Protein AF-A0A920NCC1-F1 (afdb_monomer_lite)

Structure (mmCIF, N/CA/C/O backbone):
data_AF-A0A920NCC1-F1
#
_entry.id   AF-A0A920NCC1-F1
#
loop_
_atom_site.group_PDB
_atom_site.id
_atom_site.type_symbol
_atom_site.label_atom_id
_atom_site.label_alt_id
_atom_site.label_comp_id
_atom_site.label_asym_id
_atom_site.label_entity_id
_atom_site.label_seq_id
_atom_site.pdbx_PDB_ins_code
_atom_site.Cartn_x
_atom_site.Cartn_y
_atom_site.Cartn_z
_atom_site.occupancy
_atom_site.B_iso_or_equiv
_atom_site.auth_seq_id
_atom_site.auth_comp_id
_atom_site.auth_asym_id
_atom_site.auth_atom_id
_atom_site.pdbx_PDB_model_num
ATOM 1 N N . MET A 1 1 ? 27.994 -31.596 35.059 1.00 43.00 1 MET A N 1
ATOM 2 C CA . MET A 1 1 ? 27.622 -32.111 33.730 1.00 43.00 1 MET A CA 1
ATOM 3 C C . MET A 1 1 ? 26.115 -32.031 33.644 1.00 43.00 1 MET A C 1
ATOM 5 O O . MET A 1 1 ? 25.482 -32.644 34.489 1.00 43.00 1 MET A O 1
ATOM 9 N N . GLU A 1 2 ? 25.645 -31.226 32.681 1.00 45.50 2 GLU A N 1
ATOM 10 C CA . GLU A 1 2 ? 24.325 -31.260 32.017 1.00 45.50 2 GLU A CA 1
ATOM 11 C C . GLU A 1 2 ? 23.087 -30.959 32.897 1.00 45.50 2 GLU A C 1
ATOM 13 O O . GLU A 1 2 ? 22.853 -31.621 33.894 1.00 45.50 2 GLU A O 1
ATOM 18 N N . ASN A 1 3 ? 22.204 -30.003 32.597 1.00 35.53 3 ASN A N 1
ATOM 19 C CA . ASN A 1 3 ? 22.125 -29.013 31.523 1.00 35.53 3 ASN A CA 1
ATOM 20 C C . ASN A 1 3 ? 21.075 -27.960 31.943 1.00 35.53 3 ASN A C 1
ATOM 22 O O . ASN A 1 3 ? 20.023 -28.323 32.467 1.00 35.53 3 ASN A O 1
ATOM 26 N N . GLU A 1 4 ? 21.339 -26.679 31.692 1.00 48.59 4 GLU A N 1
ATOM 27 C CA . GLU A 1 4 ? 20.303 -25.640 31.641 1.00 48.59 4 GLU A CA 1
ATOM 28 C C . GLU A 1 4 ? 19.328 -25.967 30.500 1.00 48.59 4 GLU A C 1
ATOM 30 O O . GLU A 1 4 ? 19.788 -26.287 29.408 1.00 48.59 4 GLU A O 1
ATOM 35 N N . MET A 1 5 ? 18.011 -25.874 30.718 1.00 37.88 5 MET A N 1
ATOM 36 C CA . MET A 1 5 ? 17.038 -25.481 29.687 1.00 37.88 5 MET A CA 1
ATOM 37 C C . MET A 1 5 ? 15.661 -25.202 30.312 1.00 37.88 5 MET A C 1
ATOM 39 O O . MET A 1 5 ? 15.114 -25.989 31.074 1.00 37.88 5 MET A O 1
ATOM 43 N N . THR A 1 6 ? 15.147 -24.024 29.982 1.00 45.84 6 THR A N 1
ATOM 44 C CA . THR A 1 6 ? 13.938 -23.338 30.447 1.00 45.84 6 THR A CA 1
ATOM 45 C C . THR A 1 6 ? 12.628 -23.996 29.996 1.00 45.84 6 THR A C 1
ATOM 47 O O . THR A 1 6 ? 12.414 -24.183 28.799 1.00 45.84 6 THR A O 1
ATOM 50 N N . GLU A 1 7 ? 11.706 -24.245 30.930 1.00 49.28 7 GLU A N 1
ATOM 51 C CA . GLU A 1 7 ? 10.318 -24.651 30.650 1.00 49.28 7 GLU A CA 1
ATOM 52 C C . GLU A 1 7 ? 9.438 -23.431 30.298 1.00 49.28 7 GLU A C 1
ATOM 54 O O . GLU A 1 7 ? 8.617 -22.985 31.094 1.00 49.28 7 GLU A O 1
ATOM 59 N N . ASP A 1 8 ? 9.611 -22.888 29.087 1.00 46.22 8 ASP A N 1
ATOM 60 C CA . ASP A 1 8 ? 8.705 -21.888 28.476 1.00 46.22 8 ASP A CA 1
ATOM 61 C C . ASP A 1 8 ? 8.069 -22.405 27.167 1.00 46.22 8 ASP A C 1
ATOM 63 O O . ASP A 1 8 ? 7.816 -21.675 26.212 1.00 46.22 8 ASP A O 1
ATOM 67 N N . ALA A 1 9 ? 7.824 -23.713 27.081 1.00 53.03 9 ALA A N 1
ATOM 68 C CA . ALA A 1 9 ? 7.317 -24.348 25.869 1.00 53.03 9 ALA A CA 1
ATOM 69 C C . ALA A 1 9 ? 6.141 -25.276 26.181 1.00 53.03 9 ALA A C 1
ATOM 71 O O . ALA A 1 9 ? 6.362 -26.440 26.486 1.00 53.03 9 ALA A O 1
ATOM 72 N N . LEU A 1 10 ? 4.908 -24.747 26.110 1.00 53.25 10 LEU A N 1
ATOM 73 C CA . LEU A 1 10 ? 3.787 -25.308 25.322 1.00 53.25 10 LEU A CA 1
ATOM 74 C C . LEU A 1 10 ? 2.471 -24.517 25.519 1.00 53.25 10 LEU A C 1
ATOM 76 O O . LEU A 1 10 ? 1.420 -25.084 25.816 1.00 53.25 10 LEU A O 1
ATOM 80 N N . ARG A 1 11 ? 2.476 -23.194 25.321 1.00 48.16 11 ARG A N 1
ATOM 81 C CA . ARG A 1 11 ? 1.236 -22.531 24.882 1.00 48.16 11 ARG A CA 1
ATOM 82 C C . ARG A 1 11 ? 1.240 -22.558 23.360 1.00 48.16 11 ARG A C 1
ATOM 84 O O . ARG A 1 11 ? 2.287 -22.264 22.784 1.00 48.16 11 ARG A O 1
ATOM 91 N N . PRO A 1 12 ? 0.134 -22.920 22.688 1.00 43.47 12 PRO A N 1
ATOM 92 C CA . PRO A 1 12 ? 0.074 -22.764 21.249 1.00 43.47 12 PRO A CA 1
ATOM 93 C C . PRO A 1 12 ? 0.279 -21.275 20.980 1.00 43.47 12 PRO A C 1
ATOM 95 O O . PRO A 1 12 ? -0.563 -20.452 21.346 1.00 43.47 12 PRO A O 1
ATOM 98 N N . VAL A 1 13 ? 1.425 -20.915 20.403 1.00 51.81 13 VAL A N 1
ATOM 99 C CA . VAL A 1 13 ? 1.586 -19.603 19.789 1.00 51.81 13 VAL A CA 1
ATOM 100 C C . VAL A 1 13 ? 0.641 -19.658 18.604 1.00 51.81 13 VAL A C 1
ATOM 102 O O . VAL A 1 13 ? 0.967 -20.213 17.558 1.00 51.81 13 VAL A O 1
ATOM 105 N N . VAL A 1 14 ? -0.593 -19.206 18.821 1.00 48.59 14 VAL A N 1
ATOM 106 C CA . VAL A 1 14 ? -1.557 -19.000 17.750 1.00 48.59 14 VAL A CA 1
ATOM 107 C C . VAL A 1 14 ? -0.845 -18.076 16.772 1.00 48.59 14 VAL A C 1
ATOM 109 O O . VAL A 1 14 ? -0.570 -16.924 17.097 1.00 48.59 14 VAL A O 1
ATOM 112 N N . SER A 1 15 ? -0.432 -18.607 15.622 1.00 48.56 15 SER A N 1
ATOM 113 C CA . SER A 1 15 ? 0.226 -17.830 14.580 1.00 48.56 15 SER A CA 1
ATOM 114 C C . SER A 1 15 ? -0.810 -16.859 14.043 1.00 48.56 15 SER A C 1
ATOM 116 O O . SER A 1 15 ? -1.651 -17.243 13.235 1.00 48.56 15 SER A O 1
ATOM 118 N N . VAL A 1 16 ? -0.813 -15.634 14.556 1.00 45.47 16 VAL A N 1
ATOM 119 C CA . VAL A 1 16 ? -1.769 -14.618 14.138 1.00 45.47 16 VAL A CA 1
ATOM 120 C C . VAL A 1 16 ? -1.364 -14.146 12.736 1.00 45.47 16 VAL A C 1
ATOM 122 O O . VAL A 1 16 ? -0.311 -13.520 12.613 1.00 45.47 16 VAL A O 1
ATOM 125 N N . PRO A 1 17 ? -2.145 -14.380 11.665 1.00 51.38 17 PRO A N 1
ATOM 126 C CA . PRO A 1 17 ? -1.880 -13.787 10.363 1.00 51.38 17 PRO A CA 1
ATOM 127 C C . PRO A 1 17 ? -2.605 -12.431 10.241 1.00 51.38 17 PRO A C 1
ATOM 129 O O . PRO A 1 17 ? -3.175 -12.129 9.201 1.00 51.38 17 PRO A O 1
ATOM 132 N N . ASP A 1 18 ? -2.617 -11.615 11.305 1.00 56.28 18 ASP A N 1
ATOM 133 C CA . ASP A 1 18 ? -3.430 -10.382 11.376 1.00 56.28 18 ASP A CA 1
ATOM 134 C C . ASP A 1 18 ? -2.639 -9.083 11.189 1.00 56.28 18 ASP A C 1
ATOM 136 O O . ASP A 1 18 ? -3.225 -7.997 11.177 1.00 56.28 18 ASP A O 1
ATOM 140 N N . SER A 1 19 ? -1.311 -9.149 11.097 1.00 69.38 19 SER A N 1
ATOM 141 C CA . SER A 1 19 ? -0.473 -7.951 11.118 1.00 69.38 19 SER A CA 1
ATOM 142 C C . SER A 1 19 ? 0.271 -7.769 9.801 1.00 69.38 19 SER A C 1
ATOM 144 O O . SER A 1 19 ? 1.200 -8.517 9.497 1.00 69.38 19 SER A O 1
ATOM 146 N N . ILE A 1 20 ? -0.100 -6.737 9.039 1.00 84.94 20 ILE A N 1
ATOM 147 C CA . ILE A 1 20 ? 0.710 -6.254 7.913 1.00 84.94 20 ILE A CA 1
ATOM 148 C C . ILE A 1 20 ? 2.073 -5.755 8.419 1.00 84.94 20 ILE A C 1
ATOM 150 O O . ILE A 1 20 ? 2.254 -5.531 9.620 1.00 84.94 20 ILE A O 1
ATOM 154 N N . ARG A 1 21 ? 3.040 -5.544 7.518 1.00 83.56 21 ARG A N 1
ATOM 155 C CA . ARG A 1 21 ? 4.364 -5.007 7.880 1.00 83.56 21 ARG A CA 1
ATOM 156 C C . ARG A 1 21 ? 4.250 -3.760 8.771 1.00 83.56 21 ARG A C 1
ATOM 158 O O . ARG A 1 21 ? 3.384 -2.914 8.553 1.00 83.56 21 ARG A O 1
ATOM 165 N N . VAL A 1 22 ? 5.151 -3.622 9.745 1.00 84.00 22 VAL A N 1
ATOM 166 C CA . VAL A 1 22 ? 5.114 -2.542 10.753 1.00 84.00 22 VAL A CA 1
ATOM 167 C C . VAL A 1 22 ? 5.095 -1.145 10.120 1.00 84.00 22 VAL A C 1
ATOM 169 O O . VAL A 1 22 ? 4.370 -0.274 10.596 1.00 84.00 22 VAL A O 1
ATOM 172 N N . ASP A 1 23 ? 5.819 -0.932 9.016 1.00 80.25 23 ASP A N 1
ATOM 173 C CA . ASP A 1 23 ? 5.796 0.343 8.288 1.00 80.25 23 ASP A CA 1
ATOM 174 C C . ASP A 1 23 ? 4.397 0.682 7.755 1.00 80.25 23 ASP A C 1
ATOM 176 O O . ASP A 1 23 ? 3.950 1.823 7.861 1.00 80.25 23 ASP A O 1
ATOM 180 N N . LEU A 1 24 ? 3.666 -0.319 7.262 1.00 84.38 24 LEU A N 1
ATOM 181 C CA . LEU A 1 24 ? 2.295 -0.146 6.788 1.00 84.38 24 LEU A CA 1
ATOM 182 C C . LEU A 1 24 ? 1.308 0.085 7.941 1.00 84.38 24 LEU A C 1
ATOM 184 O O . LEU A 1 24 ? 0.358 0.846 7.782 1.00 84.38 24 LEU A O 1
ATOM 188 N N . GLN A 1 25 ? 1.539 -0.510 9.116 1.00 84.94 25 GLN A N 1
ATOM 189 C CA . GLN A 1 25 ? 0.709 -0.246 10.299 1.00 84.94 25 GLN A CA 1
ATOM 190 C C . GLN A 1 25 ? 0.842 1.200 10.782 1.00 84.94 25 GLN A C 1
ATOM 192 O O . GLN A 1 25 ? -0.163 1.831 11.117 1.00 84.94 25 GLN A O 1
ATOM 197 N N . LEU A 1 26 ? 2.068 1.735 10.794 1.00 83.38 26 LEU A N 1
ATOM 198 C CA . LEU A 1 26 ? 2.315 3.134 11.139 1.00 83.38 26 LEU A CA 1
ATOM 199 C C . LEU A 1 26 ? 1.575 4.055 10.173 1.00 83.38 26 LEU A C 1
ATOM 201 O O . LEU A 1 26 ? 0.834 4.926 10.617 1.00 83.38 26 LEU A O 1
ATOM 205 N N . ILE A 1 27 ? 1.678 3.800 8.870 1.00 83.50 27 ILE A N 1
ATOM 206 C CA . ILE A 1 27 ? 0.925 4.544 7.859 1.00 83.50 27 ILE A CA 1
ATOM 207 C C . ILE A 1 27 ? -0.586 4.445 8.117 1.00 83.50 27 ILE A C 1
ATOM 209 O O . ILE A 1 27 ? -1.270 5.463 8.172 1.00 83.50 27 ILE A O 1
ATOM 213 N N . ALA A 1 28 ? -1.106 3.243 8.368 1.00 86.12 28 ALA A N 1
ATOM 214 C CA . ALA A 1 28 ? -2.522 3.032 8.653 1.00 86.12 28 ALA A CA 1
ATOM 215 C C . ALA A 1 28 ? -3.011 3.714 9.945 1.00 86.12 28 ALA A C 1
ATOM 217 O O . ALA A 1 28 ? -4.207 3.973 10.088 1.00 86.12 28 ALA A O 1
ATOM 218 N N . SER A 1 29 ? -2.126 4.004 10.905 1.00 84.50 29 SER A N 1
ATOM 219 C CA . SER A 1 29 ? -2.470 4.800 12.093 1.00 84.50 29 SER A CA 1
ATOM 220 C C . SER A 1 29 ? -2.604 6.297 11.811 1.00 84.50 29 SER A C 1
A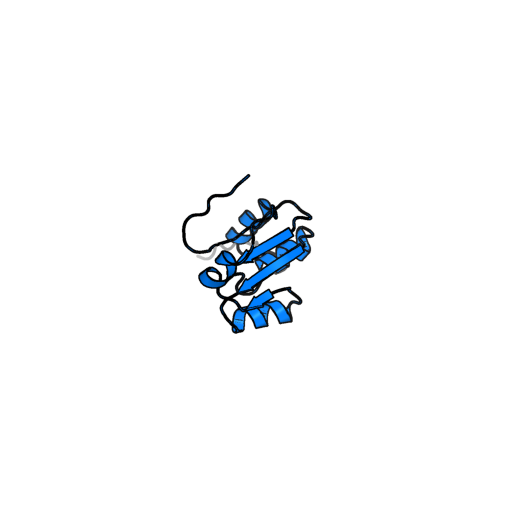TOM 222 O O . SER A 1 29 ? -3.291 6.988 12.557 1.00 84.50 29 SER A O 1
ATOM 224 N N . LEU A 1 30 ? -2.000 6.790 10.726 1.00 84.75 30 LEU A N 1
ATOM 225 C CA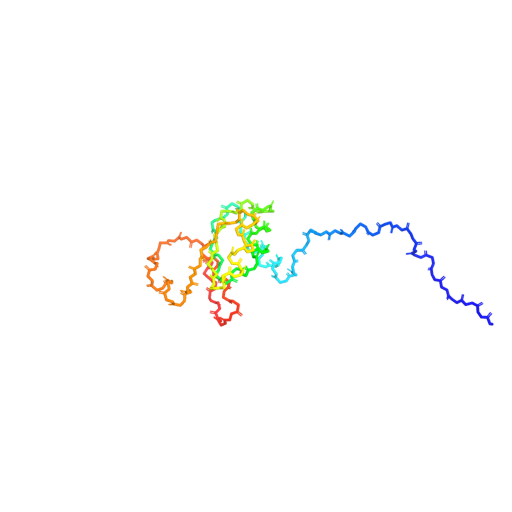 . LEU A 1 30 ? -2.108 8.190 10.308 1.00 84.75 30 LEU A CA 1
ATOM 226 C C . LEU A 1 30 ? -3.403 8.463 9.529 1.00 84.75 30 LEU A C 1
ATOM 228 O O . LEU A 1 30 ? -3.783 9.618 9.338 1.00 84.75 30 LEU A O 1
ATOM 232 N N . ILE A 1 31 ? -4.088 7.411 9.078 1.00 82.12 31 ILE A N 1
ATOM 233 C CA . ILE A 1 31 ? -5.316 7.510 8.290 1.00 82.12 31 ILE A CA 1
ATOM 234 C C . ILE A 1 31 ? -6.521 7.514 9.223 1.00 82.12 31 ILE A C 1
ATOM 236 O O . ILE A 1 31 ? -6.733 6.586 10.008 1.00 82.12 31 ILE A O 1
ATOM 240 N N . ARG A 1 32 ? -7.344 8.560 9.105 1.00 82.25 32 ARG A N 1
ATOM 241 C CA . ARG A 1 32 ? -8.612 8.655 9.832 1.00 82.25 32 ARG A CA 1
ATOM 242 C C . ARG A 1 32 ? -9.574 7.561 9.350 1.00 82.25 32 ARG A C 1
ATOM 244 O O . ARG A 1 32 ? -9.715 7.399 8.135 1.00 82.25 32 ARG A O 1
ATOM 251 N N . PRO A 1 33 ? -10.267 6.847 10.251 1.00 87.31 33 PRO A N 1
ATOM 252 C CA . PRO A 1 33 ? -11.325 5.925 9.851 1.00 87.31 33 PRO A CA 1
ATOM 253 C C . PRO A 1 33 ? -12.393 6.604 8.979 1.00 87.31 33 PRO A C 1
ATOM 255 O O . PRO A 1 33 ? -12.625 7.805 9.134 1.00 87.31 33 PRO A O 1
ATOM 258 N N . GLY A 1 34 ? -13.018 5.866 8.058 1.00 85.06 34 GLY A N 1
ATOM 259 C CA . GLY A 1 34 ? -14.025 6.416 7.138 1.00 85.06 34 GLY A CA 1
ATOM 260 C C . GLY A 1 34 ? -13.461 7.309 6.024 1.00 85.06 34 GLY A C 1
ATOM 261 O O . GLY A 1 34 ? -14.220 7.923 5.272 1.00 85.06 34 GLY A O 1
ATOM 262 N N . SER A 1 35 ? -12.134 7.448 5.926 1.00 84.81 35 SER A N 1
ATOM 263 C CA . SER A 1 35 ? -11.511 8.261 4.876 1.00 84.81 35 SER A CA 1
ATOM 264 C C . SER A 1 35 ? -11.636 7.597 3.507 1.00 84.81 35 SER A C 1
ATOM 266 O O . SER A 1 35 ? -11.700 6.376 3.391 1.00 84.81 35 SER A O 1
ATOM 268 N N . ARG A 1 36 ? -11.582 8.418 2.456 1.00 83.94 36 ARG A N 1
ATOM 269 C CA . ARG A 1 36 ? -11.338 7.958 1.085 1.00 83.94 36 ARG A CA 1
ATOM 270 C C . ARG A 1 36 ? -9.841 8.000 0.817 1.00 83.94 36 ARG A C 1
ATOM 272 O O . ARG A 1 36 ? -9.228 9.015 1.131 1.00 83.94 36 ARG A O 1
ATOM 279 N N . VAL A 1 37 ? -9.264 6.935 0.265 1.00 84.88 37 VAL A N 1
ATOM 280 C CA . VAL A 1 37 ? -7.811 6.804 0.054 1.00 84.88 37 VAL A CA 1
ATOM 281 C C . VAL A 1 37 ? -7.523 6.319 -1.366 1.00 84.88 37 VAL A C 1
ATOM 283 O O . VAL A 1 37 ? -8.161 5.382 -1.836 1.00 84.88 37 VAL A O 1
ATOM 286 N N . LEU A 1 38 ? -6.535 6.927 -2.032 1.00 86.94 38 LEU A N 1
ATOM 287 C CA . LEU A 1 38 ? -5.893 6.361 -3.221 1.00 86.94 38 LEU A CA 1
ATOM 288 C C . LEU A 1 38 ? -4.466 5.948 -2.857 1.00 86.94 38 LEU A C 1
ATOM 290 O O . LEU A 1 38 ? -3.671 6.820 -2.524 1.00 86.94 38 LEU A O 1
ATOM 294 N N . ASP A 1 39 ? -4.154 4.659 -2.953 1.00 87.75 39 ASP A N 1
ATOM 295 C CA . ASP A 1 39 ? -2.817 4.101 -2.741 1.00 87.75 39 ASP A CA 1
ATOM 296 C C . ASP A 1 39 ? -2.114 3.880 -4.089 1.00 87.75 39 ASP A C 1
ATOM 298 O O . ASP A 1 39 ? -2.565 3.093 -4.924 1.00 87.75 39 ASP A O 1
ATOM 302 N N . VAL A 1 40 ? -1.027 4.611 -4.322 1.00 88.44 40 VAL A N 1
ATOM 303 C CA . VAL A 1 40 ? -0.268 4.585 -5.577 1.00 88.44 40 VAL A CA 1
ATOM 304 C C . VAL A 1 40 ? 0.960 3.704 -5.400 1.00 88.44 40 VAL A C 1
ATOM 306 O O . VAL A 1 40 ? 1.782 3.956 -4.523 1.00 88.44 40 VAL A O 1
ATOM 309 N N . GLY A 1 41 ? 1.096 2.690 -6.250 1.00 88.69 41 GLY A N 1
ATOM 310 C CA . GLY A 1 41 ? 2.042 1.601 -6.031 1.00 88.69 41 GLY A CA 1
ATOM 311 C C . GLY A 1 41 ? 1.570 0.678 -4.908 1.00 88.69 41 GLY A C 1
ATOM 312 O O . GLY A 1 41 ? 2.357 0.319 -4.029 1.00 88.69 41 GLY A O 1
ATOM 313 N N . CYS A 1 42 ? 0.279 0.323 -4.911 1.00 90.81 42 CYS A N 1
ATOM 314 C CA . CYS A 1 42 ? -0.336 -0.467 -3.841 1.00 90.81 42 CYS A CA 1
ATOM 315 C C . CYS A 1 42 ? 0.175 -1.920 -3.769 1.00 90.81 42 CYS A C 1
ATOM 317 O O . CYS A 1 42 ? -0.119 -2.632 -2.804 1.00 90.81 42 CYS A O 1
ATOM 319 N N . GLY A 1 43 ? 0.938 -2.379 -4.769 1.00 92.44 43 GLY A N 1
ATOM 320 C CA . GLY A 1 43 ? 1.575 -3.689 -4.784 1.00 92.44 43 GLY A CA 1
ATOM 321 C C . GLY A 1 43 ? 0.560 -4.828 -4.721 1.00 92.44 43 GLY A C 1
ATOM 322 O O . GLY A 1 43 ? -0.290 -4.973 -5.596 1.00 92.44 43 GLY A O 1
ATOM 323 N N . ASP A 1 44 ? 0.652 -5.657 -3.679 1.00 93.00 44 ASP A N 1
ATOM 324 C CA . ASP A 1 44 ? -0.262 -6.782 -3.453 1.00 93.00 44 ASP A CA 1
ATOM 325 C C . ASP A 1 44 ? -1.576 -6.392 -2.756 1.00 93.00 44 ASP A C 1
ATOM 327 O O . ASP A 1 44 ? -2.435 -7.253 -2.558 1.00 93.00 44 ASP A O 1
ATOM 331 N N . GLY A 1 45 ? -1.736 -5.118 -2.388 1.00 92.56 45 GLY A N 1
ATOM 332 C CA . GLY A 1 45 ? -2.934 -4.594 -1.744 1.00 92.56 45 GLY A CA 1
ATOM 333 C C . GLY A 1 45 ? -2.998 -4.811 -0.232 1.00 92.56 45 GLY A C 1
ATOM 334 O O . GLY A 1 45 ? -4.033 -4.513 0.362 1.00 92.56 45 GLY A O 1
ATOM 335 N N . SER A 1 46 ? -1.920 -5.270 0.420 1.00 92.25 46 SER A N 1
ATOM 336 C CA . SER A 1 46 ? -1.895 -5.530 1.870 1.00 92.25 46 SER A CA 1
ATOM 337 C C . SER A 1 46 ? -2.372 -4.338 2.707 1.00 92.25 46 SER A C 1
ATOM 339 O O . SER A 1 46 ? -3.147 -4.502 3.651 1.00 92.25 46 SER A O 1
ATOM 341 N N . LEU A 1 47 ? -1.931 -3.122 2.364 1.00 91.06 47 LEU A N 1
ATOM 342 C CA . LEU A 1 47 ? -2.358 -1.923 3.080 1.00 91.06 47 LEU A CA 1
ATOM 343 C C . LEU A 1 47 ? -3.832 -1.602 2.813 1.00 91.06 47 LEU A C 1
ATOM 345 O O . LEU A 1 47 ? -4.580 -1.400 3.765 1.00 91.06 47 LEU A O 1
ATOM 349 N N . LEU A 1 48 ? -4.259 -1.584 1.547 1.00 92.06 48 LEU A N 1
ATOM 350 C CA . LEU A 1 48 ? -5.654 -1.327 1.174 1.00 92.06 48 LEU A CA 1
ATOM 351 C C . LEU A 1 48 ? -6.611 -2.297 1.870 1.00 92.06 48 LEU A C 1
ATOM 353 O O . LEU A 1 48 ? -7.620 -1.869 2.428 1.00 92.06 48 LEU A O 1
ATOM 357 N N . ARG A 1 49 ? -6.257 -3.586 1.910 1.00 94.25 49 ARG A N 1
ATOM 358 C CA . ARG A 1 49 ? -7.024 -4.613 2.616 1.00 94.25 49 ARG A CA 1
ATOM 359 C C . ARG A 1 49 ? -7.144 -4.302 4.102 1.00 94.25 49 ARG A C 1
ATOM 361 O O . ARG A 1 49 ? -8.242 -4.313 4.648 1.00 94.25 49 ARG A O 1
ATOM 368 N N . TYR A 1 50 ? -6.025 -3.983 4.746 1.00 92.50 50 TYR A N 1
ATOM 369 C CA . TYR A 1 50 ? -6.016 -3.644 6.164 1.00 92.50 50 TYR A CA 1
ATOM 370 C C . TYR A 1 50 ? -6.848 -2.394 6.471 1.00 92.50 50 TYR A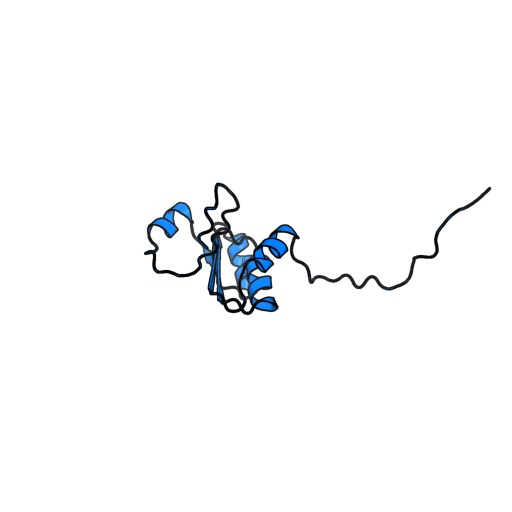 C 1
ATOM 372 O O . TYR A 1 50 ? -7.558 -2.358 7.473 1.00 92.50 50 TYR A O 1
ATOM 380 N N . LEU A 1 51 ? -6.780 -1.366 5.624 1.00 90.19 51 LEU A N 1
ATOM 381 C CA . LEU A 1 51 ? -7.557 -0.140 5.796 1.00 90.19 51 LEU A CA 1
ATOM 382 C C . LEU A 1 51 ? -9.057 -0.381 5.621 1.00 90.19 51 LEU A C 1
ATOM 384 O O . LEU A 1 51 ? -9.839 0.115 6.430 1.00 90.19 51 LEU A O 1
ATOM 388 N N . ALA A 1 52 ? -9.453 -1.178 4.631 1.00 91.94 52 ALA A N 1
ATOM 389 C CA . ALA A 1 52 ? -10.844 -1.582 4.466 1.00 91.94 52 ALA A CA 1
ATOM 390 C C . ALA A 1 52 ? -11.343 -2.340 5.711 1.00 91.94 52 ALA A C 1
ATOM 392 O O . ALA A 1 52 ? -12.326 -1.942 6.329 1.00 91.94 52 ALA A O 1
ATOM 393 N N . ASP A 1 53 ? -10.605 -3.365 6.148 1.00 92.75 53 ASP A N 1
ATOM 394 C CA . ASP A 1 53 ? -11.035 -4.251 7.235 1.00 92.75 53 ASP A CA 1
ATOM 395 C C . ASP A 1 53 ? -10.992 -3.589 8.626 1.00 92.75 53 ASP A C 1
ATOM 397 O O . ASP A 1 53 ? -11.795 -3.913 9.500 1.00 92.75 53 ASP A O 1
ATOM 401 N N . ARG A 1 54 ? -10.021 -2.698 8.883 1.00 92.19 54 ARG A N 1
ATOM 402 C CA . ARG A 1 54 ? -9.721 -2.181 10.238 1.00 92.19 54 ARG A CA 1
ATOM 403 C C . ARG A 1 54 ? -9.993 -0.693 10.421 1.00 92.19 54 ARG A C 1
ATOM 405 O O . ARG A 1 54 ? -9.842 -0.195 11.542 1.00 92.19 54 ARG A O 1
ATOM 412 N N . ARG A 1 55 ? -10.284 0.041 9.347 1.00 86.56 55 ARG A N 1
ATOM 413 C CA . ARG A 1 55 ? -10.478 1.500 9.376 1.00 86.56 55 ARG A CA 1
ATOM 414 C C . ARG A 1 55 ? -11.714 1.963 8.606 1.00 86.56 55 ARG A C 1
ATOM 416 O O . ARG A 1 55 ? -11.945 3.167 8.593 1.00 86.56 55 ARG A O 1
ATOM 423 N N . ASP A 1 56 ? -12.498 1.060 8.014 1.00 91.44 56 ASP A N 1
ATOM 424 C CA . ASP A 1 56 ? -13.691 1.416 7.229 1.00 91.44 56 ASP A CA 1
ATOM 425 C C . ASP A 1 56 ? -13.369 2.441 6.125 1.00 91.44 56 ASP A C 1
ATOM 427 O O . ASP A 1 56 ? -14.048 3.443 5.931 1.00 91.44 56 ASP A O 1
ATOM 431 N N . VAL A 1 57 ? -12.221 2.260 5.471 1.00 89.75 57 VAL A N 1
ATOM 432 C CA . VAL A 1 57 ? -11.734 3.173 4.431 1.00 89.75 57 VAL A CA 1
ATOM 433 C C . VAL A 1 57 ? -12.287 2.761 3.069 1.00 89.75 57 VAL A C 1
ATOM 435 O O . VAL A 1 57 ? -12.165 1.601 2.673 1.00 89.75 57 VAL A O 1
ATOM 438 N N . ASP A 1 58 ? -12.797 3.734 2.309 1.00 88.00 58 ASP A N 1
ATOM 439 C CA . ASP A 1 58 ? -13.054 3.590 0.869 1.00 88.00 58 ASP A CA 1
ATOM 440 C C . ASP A 1 58 ? -11.726 3.768 0.118 1.00 88.00 58 ASP A C 1
ATOM 442 O O . ASP A 1 58 ? -11.295 4.880 -0.208 1.00 88.00 58 ASP A O 1
ATOM 446 N N . GLY A 1 59 ? -11.019 2.649 -0.039 1.00 89.25 59 GLY A N 1
ATOM 447 C CA . GLY A 1 59 ? -9.682 2.583 -0.613 1.00 89.25 59 GLY A CA 1
ATOM 448 C C . GLY A 1 59 ? -9.689 2.165 -2.080 1.00 89.25 59 GLY A C 1
ATOM 449 O O . GLY A 1 59 ? -10.335 1.188 -2.463 1.00 89.25 59 GLY A O 1
ATOM 450 N N . ARG A 1 60 ? -8.900 2.865 -2.896 1.00 91.75 60 ARG A N 1
ATOM 451 C CA . ARG A 1 60 ? -8.596 2.495 -4.283 1.00 91.75 60 ARG A CA 1
ATOM 452 C C . ARG A 1 60 ? -7.094 2.401 -4.493 1.00 91.75 60 ARG A C 1
ATOM 454 O O . ARG A 1 60 ? -6.345 3.123 -3.842 1.00 91.75 60 ARG A O 1
ATOM 461 N N . GLY A 1 61 ? -6.660 1.541 -5.406 1.00 90.94 61 GLY A N 1
ATOM 462 C CA . GLY A 1 61 ? -5.252 1.386 -5.763 1.00 90.94 61 GLY A CA 1
ATOM 463 C C . GLY A 1 61 ? -4.955 1.737 -7.216 1.00 90.94 61 GLY A C 1
ATOM 464 O O . GLY A 1 61 ? -5.779 1.497 -8.103 1.00 90.94 61 GLY A O 1
ATOM 465 N N . LEU A 1 62 ? -3.753 2.256 -7.447 1.00 89.94 62 LEU A N 1
ATOM 466 C CA . LEU A 1 62 ? -3.120 2.342 -8.760 1.00 89.94 62 LEU A CA 1
ATOM 467 C C . LEU A 1 62 ? -1.835 1.520 -8.712 1.00 89.94 62 LEU A C 1
ATOM 469 O O . LEU A 1 62 ? -0.975 1.778 -7.872 1.00 89.94 62 LEU A O 1
ATOM 473 N N . GLU A 1 63 ? -1.702 0.533 -9.587 1.00 92.69 63 GLU A N 1
ATOM 474 C CA . GLU A 1 63 ? -0.535 -0.347 -9.619 1.00 92.69 63 GLU A CA 1
ATOM 475 C C . GLU A 1 63 ? -0.042 -0.522 -11.053 1.00 92.69 63 GLU A C 1
ATOM 477 O O . GLU A 1 63 ? -0.824 -0.776 -11.966 1.00 92.69 63 GLU A O 1
ATOM 482 N N . ILE A 1 64 ? 1.266 -0.405 -11.264 1.00 92.44 64 ILE A N 1
ATOM 483 C CA . ILE A 1 64 ? 1.857 -0.513 -12.601 1.00 92.44 64 ILE A CA 1
ATOM 484 C C . ILE A 1 64 ? 1.960 -1.977 -13.050 1.00 92.44 64 ILE A C 1
ATOM 486 O O . ILE A 1 64 ? 1.770 -2.304 -14.229 1.00 92.44 64 ILE A O 1
ATOM 490 N N . SER A 1 65 ? 2.228 -2.885 -12.105 1.00 95.19 65 SER A N 1
ATOM 491 C CA . SER A 1 65 ? 2.428 -4.303 -12.377 1.00 95.19 65 SER A CA 1
ATOM 492 C C . SER A 1 65 ? 1.108 -5.056 -12.535 1.00 95.19 65 SER A C 1
ATOM 494 O O . SER A 1 65 ? 0.207 -5.030 -11.695 1.00 95.19 65 SER A O 1
ATOM 496 N N . ARG A 1 66 ? 1.012 -5.836 -13.614 1.00 96.12 66 ARG A N 1
ATOM 497 C CA . ARG A 1 66 ? -0.154 -6.692 -13.868 1.00 96.12 66 ARG A CA 1
ATOM 498 C C . ARG A 1 66 ? -0.366 -7.727 -12.758 1.00 96.12 66 ARG A C 1
ATOM 500 O O . ARG A 1 66 ? -1.502 -8.043 -12.414 1.00 96.12 66 ARG A O 1
ATOM 507 N N . GLU A 1 67 ? 0.722 -8.258 -12.210 1.00 97.06 67 GLU A N 1
ATOM 508 C CA . GLU A 1 67 ? 0.705 -9.249 -11.129 1.00 97.06 67 GLU A CA 1
ATOM 509 C C . GLU A 1 67 ? 0.138 -8.661 -9.830 1.00 97.06 67 GLU A C 1
ATOM 511 O O . GLU A 1 67 ? -0.719 -9.289 -9.203 1.00 97.06 67 GLU A O 1
ATOM 516 N N . GLY A 1 68 ? 0.543 -7.438 -9.466 1.00 94.62 68 GLY A N 1
ATOM 517 C CA . GLY A 1 68 ? 0.006 -6.722 -8.307 1.00 94.62 68 GLY A CA 1
ATOM 518 C C . GLY A 1 68 ? -1.493 -6.458 -8.443 1.00 94.62 68 GLY A C 1
ATOM 519 O O . GLY A 1 68 ? -2.272 -6.816 -7.555 1.00 94.62 68 GLY A O 1
ATOM 520 N N . VAL A 1 69 ? -1.930 -5.974 -9.611 1.00 96.12 69 VAL A N 1
ATOM 521 C CA . VAL A 1 69 ? -3.359 -5.773 -9.918 1.00 96.12 69 VAL A CA 1
ATOM 522 C C . VAL A 1 69 ? -4.145 -7.079 -9.776 1.00 96.12 69 VAL A C 1
ATOM 524 O O . VAL A 1 69 ? -5.166 -7.118 -9.092 1.00 96.12 69 VAL A O 1
ATOM 527 N N . GLN A 1 70 ? -3.666 -8.183 -10.356 1.00 97.19 70 GLN A N 1
ATOM 528 C CA . GLN A 1 70 ? -4.323 -9.488 -10.219 1.00 97.19 70 GLN A CA 1
ATOM 529 C C . GLN A 1 70 ? -4.368 -9.981 -8.768 1.00 97.19 70 GLN A C 1
ATOM 531 O O . GLN A 1 70 ? -5.345 -10.614 -8.362 1.00 97.19 70 GLN A O 1
ATOM 536 N N . SER A 1 71 ? -3.327 -9.717 -7.975 1.00 96.00 71 SER A N 1
ATOM 537 C CA . SER A 1 71 ? -3.328 -10.021 -6.542 1.00 96.00 71 SER A CA 1
ATOM 538 C C . SER A 1 71 ? -4.432 -9.260 -5.809 1.00 96.00 71 SER A C 1
ATOM 540 O O . SER A 1 71 ? -5.197 -9.860 -5.053 1.00 96.00 71 SER A O 1
ATOM 542 N N . CYS A 1 72 ? -4.567 -7.966 -6.092 1.00 95.94 72 CYS A N 1
ATOM 543 C CA . CYS A 1 72 ? -5.566 -7.101 -5.479 1.00 95.94 72 CYS A CA 1
ATOM 544 C C . CYS A 1 72 ? -6.998 -7.500 -5.861 1.00 95.94 72 CYS A C 1
ATOM 546 O O . CYS A 1 72 ? -7.865 -7.634 -4.996 1.00 95.94 72 CYS A O 1
ATOM 548 N N . LEU A 1 73 ? -7.243 -7.762 -7.148 1.00 95.44 73 LEU A N 1
ATOM 549 C CA . LEU A 1 73 ? -8.564 -8.164 -7.639 1.00 95.44 73 LEU A CA 1
ATOM 550 C C . LEU A 1 73 ? -9.031 -9.486 -7.017 1.00 95.44 73 LEU A C 1
ATOM 552 O O . LEU A 1 73 ? -10.195 -9.611 -6.645 1.00 95.44 73 LEU A O 1
ATOM 556 N N . ARG A 1 74 ? -8.126 -10.458 -6.829 1.00 95.50 74 ARG A N 1
ATOM 557 C CA . ARG A 1 74 ? -8.445 -11.727 -6.142 1.00 95.50 74 ARG A CA 1
ATOM 558 C C . ARG A 1 74 ? -8.872 -11.535 -4.685 1.00 95.50 74 ARG A C 1
ATOM 560 O O . ARG A 1 74 ? -9.573 -12.386 -4.149 1.00 95.50 74 ARG A O 1
ATOM 567 N N . GLN A 1 75 ? -8.469 -10.432 -4.060 1.00 92.81 75 GLN A N 1
ATOM 568 C CA . GLN A 1 75 ? -8.850 -10.055 -2.697 1.00 92.81 75 GLN A CA 1
ATOM 569 C C . GLN A 1 75 ? -10.107 -9.167 -2.650 1.00 92.81 75 GLN A C 1
ATOM 571 O O . GLN A 1 75 ? -10.520 -8.755 -1.564 1.00 92.81 75 GLN A O 1
ATOM 576 N N . GLY A 1 76 ? -10.713 -8.869 -3.808 1.00 94.62 76 GLY A N 1
ATOM 577 C CA . GLY A 1 76 ? -11.883 -7.998 -3.934 1.00 94.62 76 GLY A CA 1
ATOM 578 C C . GLY A 1 76 ? -11.570 -6.504 -3.815 1.00 94.62 76 GLY A C 1
ATOM 579 O O . GLY A 1 76 ? -12.475 -5.717 -3.552 1.00 94.62 76 GLY A O 1
ATOM 580 N N . LEU A 1 77 ? -10.304 -6.106 -3.972 1.00 95.06 77 LEU A N 1
ATOM 581 C CA . LEU A 1 77 ? -9.881 -4.711 -3.859 1.00 95.06 77 LEU A CA 1
ATOM 582 C C . LEU A 1 77 ? -10.111 -3.947 -5.170 1.00 95.06 77 LEU A C 1
ATOM 584 O O . LEU A 1 77 ? -9.945 -4.491 -6.263 1.00 95.06 77 LEU A O 1
ATOM 588 N N . SER A 1 78 ? -10.446 -2.661 -5.053 1.00 94.31 78 SER A N 1
ATOM 589 C CA . SER A 1 78 ? -10.635 -1.757 -6.192 1.00 94.31 78 SER A CA 1
ATOM 590 C C . SER A 1 78 ? -9.289 -1.200 -6.656 1.00 94.31 78 SER A C 1
ATOM 592 O O . SER A 1 78 ? -8.789 -0.225 -6.097 1.00 94.31 78 SER A O 1
ATOM 594 N N . VAL A 1 79 ? -8.672 -1.844 -7.649 1.00 94.31 79 VAL A N 1
ATOM 595 C CA . VAL A 1 79 ? -7.346 -1.469 -8.164 1.00 94.31 79 VAL A CA 1
ATOM 596 C C . VAL A 1 79 ? -7.358 -1.394 -9.685 1.00 94.31 79 VAL A C 1
ATOM 598 O O . VAL A 1 79 ? -7.920 -2.264 -10.352 1.00 94.31 79 VAL A O 1
ATOM 601 N N . VAL A 1 80 ? -6.724 -0.355 -10.226 1.00 91.88 80 VAL A N 1
ATOM 602 C CA . VAL A 1 80 ? -6.558 -0.130 -11.667 1.00 91.88 80 VAL A CA 1
ATOM 603 C C . VAL A 1 80 ? -5.085 -0.273 -12.039 1.00 91.88 80 VAL A C 1
ATOM 605 O O . VAL A 1 80 ? -4.206 0.120 -11.272 1.00 91.88 80 VAL A O 1
ATOM 608 N N . GLN A 1 81 ? -4.823 -0.839 -13.221 1.00 93.62 81 GLN A N 1
ATOM 609 C CA . GLN A 1 81 ? -3.478 -0.842 -13.780 1.00 93.62 81 GLN A CA 1
ATOM 610 C C . GLN A 1 81 ? -3.168 0.521 -14.403 1.00 93.62 81 GLN A C 1
ATOM 612 O O . GLN A 1 81 ? -3.904 0.941 -15.295 1.00 93.62 81 GLN A O 1
ATOM 617 N N . GLY A 1 82 ? -2.088 1.174 -13.981 1.00 88.25 82 GLY A N 1
ATOM 618 C CA . GLY A 1 82 ? -1.694 2.459 -14.555 1.00 88.25 82 GLY A CA 1
ATOM 619 C C . GLY A 1 82 ? -0.333 2.954 -14.087 1.00 88.25 82 GLY A C 1
ATOM 620 O O . GLY A 1 82 ? 0.279 2.389 -13.178 1.00 88.25 82 GLY A O 1
ATOM 621 N N . ASP A 1 83 ? 0.139 3.990 -14.765 1.00 84.06 83 ASP A N 1
ATOM 622 C CA . ASP A 1 83 ? 1.419 4.646 -14.528 1.00 84.06 83 ASP A CA 1
ATOM 623 C C . ASP A 1 83 ? 1.121 5.962 -13.815 1.00 84.06 83 ASP A C 1
ATOM 625 O O . ASP A 1 83 ? 0.505 6.864 -14.375 1.00 84.06 83 ASP A O 1
ATOM 629 N N . ALA A 1 84 ? 1.518 6.060 -12.551 1.00 77.56 84 ALA A N 1
ATOM 630 C CA . ALA A 1 84 ? 1.185 7.203 -11.719 1.00 77.56 84 ALA A CA 1
ATOM 631 C C . ALA A 1 84 ? 1.754 8.513 -12.271 1.00 77.56 84 ALA A C 1
ATOM 633 O O . ALA A 1 84 ? 1.093 9.548 -12.199 1.00 77.56 84 ALA A O 1
ATOM 634 N N . GLU A 1 85 ? 2.959 8.475 -12.828 1.00 74.56 85 GLU A N 1
ATOM 635 C CA . GLU A 1 85 ? 3.645 9.618 -13.406 1.00 74.56 85 GLU A CA 1
ATOM 636 C C . GLU A 1 85 ? 2.911 10.152 -14.642 1.00 74.56 85 GLU A C 1
ATOM 638 O O . GLU A 1 85 ? 2.821 11.369 -14.822 1.00 74.56 85 GLU A O 1
ATOM 643 N N . ALA A 1 86 ? 2.345 9.265 -15.464 1.00 73.19 86 ALA A N 1
ATOM 644 C CA . ALA A 1 86 ? 1.525 9.649 -16.612 1.00 73.19 86 ALA A CA 1
ATOM 645 C C . ALA A 1 86 ? 0.085 10.029 -16.218 1.00 73.19 86 ALA A C 1
ATOM 647 O O . ALA A 1 86 ? -0.469 11.005 -16.730 1.00 73.19 86 ALA A O 1
ATOM 648 N N . ASP A 1 87 ? -0.513 9.279 -15.294 1.00 68.19 87 ASP A N 1
ATOM 649 C CA . ASP A 1 87 ? -1.943 9.325 -15.008 1.00 68.19 87 ASP A CA 1
ATOM 650 C C . ASP A 1 87 ? -2.297 10.430 -14.000 1.00 68.19 87 ASP A C 1
ATOM 652 O O . ASP A 1 87 ? -3.286 11.139 -14.192 1.00 68.19 87 ASP A O 1
ATOM 656 N N . LEU A 1 88 ? -1.486 10.663 -12.954 1.00 65.56 88 LEU A N 1
ATOM 657 C CA . LEU A 1 88 ? -1.776 11.680 -11.924 1.00 65.56 88 LEU A CA 1
ATOM 658 C C . LEU A 1 88 ? -1.687 13.116 -12.454 1.00 65.56 88 LEU A C 1
ATOM 660 O O . LEU A 1 88 ? -2.356 13.997 -11.916 1.00 65.56 88 LEU A O 1
ATOM 664 N N . GLY A 1 89 ? -0.914 13.362 -13.517 1.00 59.31 89 GLY A N 1
ATOM 665 C CA . GLY A 1 89 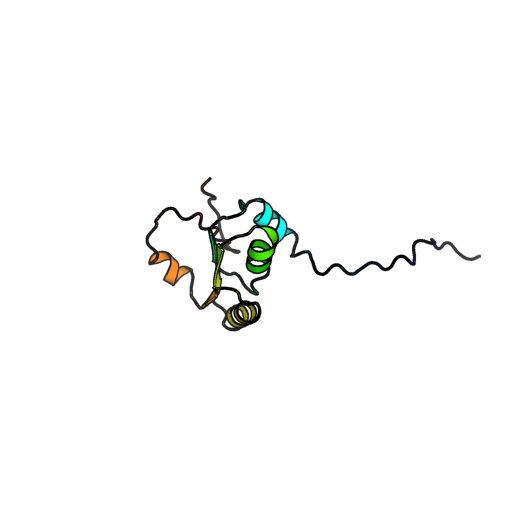? -0.860 14.667 -14.187 1.00 59.31 89 GLY A CA 1
ATOM 666 C C . GLY A 1 89 ? -2.184 15.075 -14.849 1.00 59.31 89 GLY A C 1
ATOM 667 O O . GLY A 1 89 ? -2.387 16.253 -15.141 1.00 59.31 89 GLY A O 1
ATOM 668 N N . ILE A 1 90 ? -3.090 14.114 -15.058 1.00 54.12 90 ILE A N 1
ATOM 669 C CA . ILE A 1 90 ? -4.389 14.292 -15.722 1.00 54.12 90 ILE A CA 1
ATOM 670 C C . ILE A 1 90 ? -5.531 14.413 -14.694 1.00 54.12 90 ILE A C 1
ATOM 672 O O . ILE A 1 90 ? -6.594 14.958 -14.999 1.00 54.12 90 ILE A O 1
ATOM 676 N N . ILE A 1 91 ? -5.336 13.951 -13.452 1.00 52.41 91 ILE A N 1
ATOM 677 C CA . ILE A 1 91 ? -6.386 13.953 -12.424 1.00 52.41 91 ILE A CA 1
ATOM 678 C C . ILE A 1 91 ? -6.517 15.359 -11.811 1.00 52.41 91 ILE A C 1
ATOM 680 O O . ILE A 1 91 ? -5.676 15.814 -11.031 1.00 52.41 91 ILE A O 1
ATOM 684 N N . HIS A 1 92 ? -7.598 16.056 -12.175 1.00 46.72 92 HIS A N 1
ATOM 685 C CA . HIS A 1 92 ? -7.954 17.379 -11.656 1.00 46.72 92 HIS A CA 1
ATOM 686 C C . HIS A 1 92 ? -8.105 17.375 -10.122 1.00 46.72 92 HIS A C 1
ATOM 688 O O . HIS A 1 92 ? -8.788 16.535 -9.537 1.00 46.72 92 HIS A O 1
ATOM 694 N N . GLN A 1 93 ? -7.426 18.332 -9.486 1.00 49.16 93 GLN A N 1
ATOM 695 C CA . GLN A 1 93 ? -7.198 18.434 -8.045 1.00 49.16 93 GLN A CA 1
ATOM 696 C C . GLN A 1 93 ? -8.415 19.033 -7.315 1.00 49.16 93 GLN A C 1
ATOM 698 O O . GLN A 1 93 ? -8.442 20.222 -7.013 1.00 49.16 93 GLN A O 1
ATOM 703 N N . GLU A 1 94 ? -9.416 18.210 -7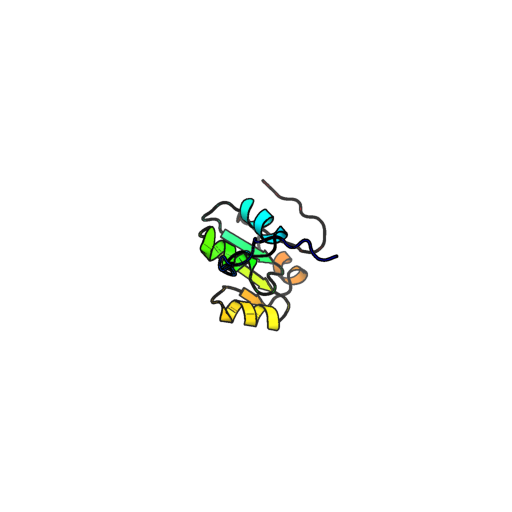.017 1.00 46.19 94 GLU A N 1
ATOM 704 C CA . GLU A 1 94 ? -10.423 18.516 -5.990 1.00 46.19 94 GLU A CA 1
ATOM 705 C C . GLU A 1 94 ? -9.975 17.921 -4.640 1.00 46.19 94 GLU A C 1
ATOM 707 O O . GLU A 1 94 ? -9.246 16.923 -4.634 1.00 46.19 94 GLU A O 1
ATOM 712 N N . PRO A 1 95 ? -10.374 18.483 -3.481 1.00 44.28 95 PRO A N 1
ATOM 713 C CA . PRO A 1 95 ? -9.821 18.118 -2.178 1.00 44.28 95 PRO A CA 1
ATOM 714 C C . PRO A 1 95 ? -10.367 16.763 -1.703 1.00 44.28 95 PRO A C 1
ATOM 716 O O . PRO A 1 95 ? -11.257 16.664 -0.859 1.00 44.28 95 PRO A O 1
ATOM 719 N N . LEU A 1 96 ? -9.822 15.685 -2.253 1.00 43.91 96 LEU A N 1
ATOM 720 C CA . LEU A 1 96 ? -9.847 14.358 -1.661 1.00 43.91 96 LEU A CA 1
ATOM 721 C C . LEU A 1 96 ? -8.526 14.151 -0.923 1.00 43.91 96 LEU A C 1
ATOM 723 O O . LEU A 1 96 ? -7.463 14.439 -1.464 1.00 43.91 96 LEU A O 1
ATOM 727 N N . ILE A 1 97 ? -8.592 13.646 0.311 1.00 50.22 97 ILE A N 1
ATOM 728 C CA . ILE A 1 97 ? -7.425 13.235 1.102 1.00 50.22 97 ILE A CA 1
ATOM 729 C C . ILE A 1 97 ? -6.780 12.038 0.384 1.00 50.22 97 ILE A C 1
ATOM 731 O O . ILE A 1 97 ? -7.060 10.880 0.661 1.00 50.22 97 ILE A O 1
ATOM 735 N N . MET A 1 98 ? -5.961 12.331 -0.619 1.00 51.50 98 MET A N 1
ATOM 736 C CA . MET A 1 98 ? -5.205 11.367 -1.399 1.00 51.50 98 MET A CA 1
ATOM 737 C C . MET A 1 98 ? -3.940 11.027 -0.617 1.00 51.50 98 MET A C 1
ATOM 739 O O . MET A 1 98 ? -2.982 11.798 -0.610 1.00 51.50 98 MET A O 1
ATOM 743 N N . LEU A 1 99 ? -3.921 9.880 0.062 1.00 54.22 99 LEU A N 1
ATOM 744 C CA . LEU A 1 99 ? -2.670 9.364 0.605 1.00 54.22 99 LEU A CA 1
ATOM 745 C C . LEU A 1 99 ? -1.879 8.646 -0.497 1.00 54.22 99 LEU A C 1
ATOM 747 O O . LEU A 1 99 ? -1.822 7.423 -0.526 1.00 54.22 99 LEU A O 1
ATOM 751 N N . CYS A 1 100 ? -1.227 9.415 -1.372 1.00 58.69 100 CYS A N 1
ATOM 752 C CA . CYS A 1 100 ? -0.195 8.885 -2.264 1.00 58.69 100 CYS A CA 1
ATOM 753 C C . CYS A 1 100 ? 0.989 8.371 -1.432 1.00 58.69 100 CYS A C 1
ATOM 755 O O . CYS A 1 100 ? 1.846 9.149 -1.005 1.00 58.69 100 CYS A O 1
ATOM 757 N N . LEU A 1 101 ? 1.069 7.060 -1.208 1.00 57.62 101 LEU A N 1
ATOM 758 C CA . LEU A 1 101 ? 2.254 6.421 -0.640 1.00 57.62 101 LEU A CA 1
ATOM 759 C C . LEU A 1 101 ? 3.266 6.139 -1.737 1.00 57.62 101 LEU A C 1
ATOM 761 O O . LEU A 1 101 ? 3.542 4.997 -2.084 1.00 57.62 101 LEU A O 1
ATOM 765 N N . VAL A 1 102 ? 3.877 7.198 -2.257 1.00 44.38 102 VAL A N 1
ATOM 766 C CA . VAL A 1 102 ? 5.019 7.038 -3.154 1.00 44.38 102 VAL A CA 1
ATOM 767 C C . VAL A 1 102 ? 6.152 6.386 -2.352 1.00 44.38 102 VAL A C 1
ATOM 769 O O . VAL A 1 102 ? 6.808 7.023 -1.526 1.00 44.38 102 VAL A O 1
ATOM 772 N N . LYS A 1 103 ? 6.386 5.085 -2.570 1.00 48.53 103 LYS A N 1
ATOM 773 C CA . LYS A 1 103 ? 7.519 4.334 -1.996 1.00 48.53 103 LYS A CA 1
ATOM 774 C C . LYS A 1 103 ? 8.884 4.878 -2.456 1.00 48.53 103 LYS A C 1
ATOM 776 O O . LYS A 1 103 ? 9.904 4.440 -1.928 1.00 48.53 103 LYS A O 1
ATOM 781 N N . GLN A 1 104 ? 8.932 5.851 -3.370 1.00 41.22 104 GLN A N 1
ATOM 782 C CA . GLN A 1 104 ? 10.141 6.581 -3.737 1.00 41.22 104 GLN A CA 1
ATOM 783 C C . GLN A 1 104 ? 9.872 8.093 -3.882 1.00 41.22 104 GLN A C 1
ATOM 785 O O . GLN A 1 104 ? 9.003 8.518 -4.626 1.00 41.22 104 GLN A O 1
ATOM 790 N N . PHE A 1 105 ? 10.687 8.882 -3.172 1.00 35.41 105 PHE A N 1
ATOM 791 C CA . PHE A 1 105 ? 10.887 10.337 -3.272 1.00 35.41 105 PHE A CA 1
ATOM 792 C C . PHE A 1 105 ? 9.792 11.311 -2.762 1.00 35.41 105 PHE A C 1
ATOM 794 O O . PHE A 1 105 ? 8.805 11.622 -3.411 1.00 35.41 105 PHE A O 1
ATOM 801 N N . ARG A 1 106 ? 10.122 11.917 -1.604 1.00 40.22 106 ARG A N 1
ATOM 802 C CA . ARG A 1 106 ? 9.684 13.219 -1.045 1.00 40.22 106 ARG A CA 1
ATOM 803 C C . ARG A 1 106 ? 8.169 13.480 -0.945 1.00 40.22 106 ARG A C 1
ATOM 805 O O . ARG A 1 106 ? 7.616 14.293 -1.676 1.00 40.22 106 ARG A O 1
ATOM 812 N N . LEU A 1 107 ? 7.544 12.925 0.098 1.00 36.72 107 LEU A N 1
ATOM 813 C CA . LEU A 1 107 ? 6.204 13.325 0.547 1.00 36.72 107 LEU A CA 1
ATOM 814 C C . LEU A 1 107 ? 6.207 14.712 1.222 1.00 36.72 107 LEU A C 1
ATOM 816 O O . LEU A 1 107 ? 6.860 14.919 2.246 1.00 36.72 107 LEU A O 1
ATOM 820 N N . ARG A 1 108 ? 5.388 15.632 0.699 1.00 35.81 108 ARG A N 1
ATOM 821 C CA . ARG A 1 108 ? 4.759 16.717 1.467 1.00 35.81 108 ARG A CA 1
ATOM 822 C C . ARG A 1 108 ? 3.376 16.218 1.886 1.00 35.81 108 ARG A C 1
ATOM 824 O O . ARG A 1 108 ? 2.476 16.146 1.059 1.00 35.81 108 ARG A O 1
ATOM 831 N N . ILE A 1 109 ? 3.227 15.851 3.154 1.00 38.66 109 ILE A N 1
ATOM 832 C CA . ILE A 1 109 ? 1.916 15.589 3.758 1.00 38.66 109 ILE A CA 1
ATOM 833 C C . ILE A 1 109 ? 1.242 16.955 3.935 1.00 38.66 109 ILE A C 1
ATOM 835 O O . ILE A 1 109 ? 1.766 17.800 4.660 1.00 38.66 109 ILE A O 1
ATOM 839 N N . ILE A 1 110 ? 0.129 17.194 3.242 1.00 37.44 110 ILE A N 1
ATOM 840 C CA . ILE A 1 110 ? -0.759 18.325 3.529 1.00 37.44 110 ILE A CA 1
ATOM 841 C C . ILE A 1 110 ? -1.708 17.842 4.634 1.00 37.44 110 ILE A C 1
ATOM 843 O O . ILE A 1 110 ? -2.484 16.912 4.409 1.00 37.44 110 ILE A O 1
ATOM 847 N N . LEU A 1 111 ? -1.555 18.412 5.835 1.00 37.12 111 LEU A N 1
ATOM 848 C CA .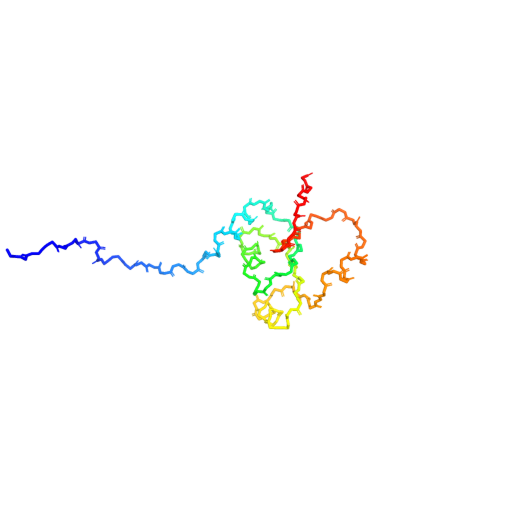 LEU A 1 111 ? -2.513 18.316 6.944 1.00 37.12 111 LEU A CA 1
ATOM 849 C C . LEU A 1 111 ? -3.666 19.297 6.725 1.00 37.12 111 LEU A C 1
ATOM 851 O O . LEU A 1 111 ? -3.377 20.418 6.246 1.00 37.12 111 LEU A O 1
#

Secondary structure (DSSP, 8-state):
----------S----------HHHHHHHHHSPTT-EEEEET-TTSHHHHHHHHHH--EEEEEES-HHHHHHHHHTT-EEEE--HHHHTTTS-----------SSS------

Sequence (111 aa):
MENEMTEDALRPVVSVPDSIRVDLQLIASLIRPGSRVLDVGCGDGSLLRYLADRRDVDGRGLEISREGVQSCLRQGLSVVQGDAEADLGIIHQEPLIMLCLVKQFRLRIIL

Radius of gyration: 18.99 Å; chains: 1; bounding box: 42×51×50 Å

Foldseek 3Di:
DDDDDDPPDDDPPPPDPLDDPPVLVVVLVVDAAQAEEEEEQCFLVPSVLNCVVPRVYNYEYEHQDPVSVVSQVVVVHHYDHDDCVVPVVVDDDDDGLYPYPPVDDDDDRDD

pLDDT: mean 72.97, std 21.18, range [35.41, 97.19]

=== Feature glossary ===
A reading guide for the features in this record.

Start from the sequence.

  · Sequence gives the chain of amino acids in standard one-letter code (A=alanine, C=cysteine, …, Y=tyrosine), read N→C. It is the only feature that is directly encoded by the gene; all structural features are derived from the folded form of this sequence.

Fold it, and you get atomic coordinates and the backbone conformation that goes with them.

  · The mmCIF table is the protein's shape written out atom by atom. For each backbone N, Cα, C, and carbonyl O, it records an (x, y, z) coordinate triple in Å plus the residue type, chain letter, and residue number.

  · Backbone dihedral angles. Every residue except chain termini has a φ (preceding-C → N → Cα → C) and a ψ (N → Cα → C → next-N). They are reported in degrees following the IUPAC sign convention. Secondary structure is essentially a statement about which (φ, ψ) basin each residue occupies.

  · DSSP 8-state secondary structure assigns each residue one of H (α-helix), G (3₁₀-helix), I (π-helix), E (extended β-strand), B (isolated β-bridge), T (hydrogen-bonded turn), S (bend), or '-' (coil). The assignment is computed from backbone hydrogen-bond geometry via the Kabsch–Sander algorithm.

  · P-SEA three-state annotation labels each residue as helix, strand, or coil based purely on the geometry of the Cα trace. It serves as a fallback when the full backbone (and thus DSSP) is unavailable.

Summarize the fold with a handful of shape descriptors and a per-residue structural alphabet.

  · Radius of gyration (Rg) is the root-mean-square distance of Cα atoms from their centroid — a single number for overall size and compactness. A globular domain of N residues has Rg ≈ 2.2·N^0.38 Å; an extended or disordered chain has a much larger Rg. The Cα contact count is the number of residue pairs whose Cα atoms are within 8 Å and are more than four positions apart in sequence — a standard proxy for tertiary packing density. The bounding box is the smallest axis-aligned box enclosing all Cα atoms.

  · Foldseek's 3Di representation compresses backbone geometry into a per-residue letter drawn from a learned twenty-state alphabet. It captures the tertiary interaction pattern around each residue — which residues are packed against it in space, regardless of where they are in sequence.

  · Accessible surface area quantifies burial. A residue with SASA near zero is packed into the hydrophobic core; one with SASA >100 Å² sits on the surface. Computed here via the Shrake–Rupley numerical algorithm with a 1.4 Å probe.

Ask how reliable the model is.

  · For AlphaFold models, the B-factor field carries pLDDT — the model's own estimate of local accuracy on a 0–100 scale. Regions with pLDDT<50 should be treated as essentially unmodeled; they often correspond to intrinsically disordered segments.

  · For experimental (PDB) structures, the B-factor (temperature factor) quantifies the positional spread of each atom in the crystal — a combination of thermal vibration and static disorder — in units of Å². High B-factors mark flexible loops or poorly resolved regions; low B-factors mark the rigid, well-ordered core.

  · PAE(i, j) answers: if I align the predicted and true structures on residue i, how far off (in Å) do I expect residue j to be? A block-diagonal PAE matrix with low values on the blocks and high values off-diagonal is the signature of a multi-domain protein with confidently predicted domains but uncertain inter-domain orientation.

Place it in context: what it resembles, what it is annotated as, and how it looks.

  · Structural nearest neighbors (via Foldseek easy-search vs the PDB). Reported per hit: target PDB id, E-value, and alignment TM-score. A TM-score above ~0.5 is the conventional threshold for 'same fold'.

  · Functional annotations link the protein to curated databases. InterPro entries identify conserved domains and families by matching the sequence against member-database signatures (Pfam, PROSITE, CDD, …). Gene Ontology (GO) terms describe molecular function, biological process, and cellular component in a controlled vocabulary. CATH places the structure in a hierarchical fold classification (Class/Architecture/Topology/Homologous-superfamily). The organism is the source species.

  · Plot images: a contact map (which residues are close in 3D, as an N×N binary image), a Ramachandran scatter (backbone torsion angles, revealing secondary-structure composition at a glance), and — for AlphaFold structures — a PAE heatmap (pairwise prediction confidence).

  · Structure images are PyMOL renders from six orthogonal camera directions. Cartoon representation draws helices as coils and strands as arrows; sticks shows the backbone as bonds; surface shows the solvent-excluded envelope. Rainbow coloring maps sequence position to hue (blue→red, N→C); chain coloring assigns a distinct color per polypeptide.